Protein AF-W2T9Z4-F1 (afdb_monomer_lite)

pLDDT: mean 75.4, std 26.19, range [29.3, 98.38]

Organism: Necator americanus (NCBI:txid51031)

Sequence (136 aa):
MLPRTPDLIFVNLTTIEDQPYCLELTHKGWRITSLRLDCMVGDFTRLELFTKYYDSLFSLMDTISPGYRVRFGEKLALKLKMLEAGDDSGIAPCGSYASLSRGSSSRSRSDSFNSENSLPDMTPTSTPATKNLLCH

Secondary structure (DSSP, 8-state):
----BTTBEEEEEE-TT--EEEEEEETTEEEEEESSTT-----GGGHHHHH-EESSHHHHHHHH-HHHHHHHHHHHHHHHHHHHTT-------TT-----------------------------------------

Structure (mmCIF, N/CA/C/O backbone):
data_AF-W2T9Z4-F1
#
_entry.id   AF-W2T9Z4-F1
#
loop_
_atom_site.group_PDB
_atom_site.id
_atom_site.type_symbol
_atom_site.label_atom_id
_atom_site.label_alt_id
_atom_site.label_comp_id
_atom_site.label_asym_id
_atom_site.label_entity_id
_atom_site.label_seq_id
_atom_site.pdbx_PDB_ins_code
_atom_site.Cartn_x
_atom_site.Cartn_y
_atom_site.Cartn_z
_atom_site.occupancy
_atom_site.B_iso_or_equiv
_atom_site.auth_seq_id
_atom_site.auth_comp_id
_atom_site.auth_asym_id
_atom_site.auth_atom_id
_atom_site.pdbx_PDB_model_num
ATOM 1 N N . MET A 1 1 ? 17.500 2.382 -12.666 1.00 80.69 1 MET A N 1
ATOM 2 C CA . MET A 1 1 ? 16.162 2.930 -12.978 1.00 80.69 1 MET A CA 1
ATOM 3 C C . MET A 1 1 ? 15.171 1.787 -12.988 1.00 80.69 1 MET A C 1
ATOM 5 O O . MET A 1 1 ? 15.525 0.729 -13.495 1.00 80.69 1 MET A O 1
ATOM 9 N N . LEU A 1 2 ? 13.984 1.980 -12.408 1.00 88.94 2 LEU A N 1
ATOM 10 C CA . LEU A 1 2 ? 12.933 0.963 -12.443 1.00 88.94 2 LEU A CA 1
ATOM 11 C C . LEU A 1 2 ? 12.313 0.886 -13.852 1.00 88.94 2 LEU A C 1
ATOM 13 O O . LEU A 1 2 ? 12.155 1.936 -14.487 1.00 88.94 2 LEU A O 1
ATOM 17 N N . PRO A 1 3 ? 11.989 -0.319 -14.357 1.00 89.50 3 PRO A N 1
ATOM 18 C CA . PRO A 1 3 ? 11.345 -0.484 -15.657 1.00 89.50 3 PRO A CA 1
ATOM 19 C C . PRO A 1 3 ? 10.033 0.300 -15.759 1.00 89.50 3 PRO A C 1
ATOM 21 O O . PRO A 1 3 ? 9.282 0.399 -14.791 1.00 89.50 3 PRO A O 1
ATOM 24 N N . ARG A 1 4 ? 9.744 0.833 -16.950 1.00 88.06 4 ARG A N 1
ATOM 25 C CA . ARG A 1 4 ? 8.473 1.498 -17.262 1.00 88.06 4 ARG A CA 1
ATOM 26 C C . ARG A 1 4 ? 7.807 0.776 -18.419 1.00 88.06 4 ARG A C 1
ATOM 28 O O . ARG A 1 4 ? 8.231 0.916 -19.562 1.00 88.06 4 ARG A O 1
ATOM 35 N N . THR A 1 5 ? 6.775 0.010 -18.107 1.00 93.12 5 THR A N 1
ATOM 36 C CA . THR A 1 5 ? 5.948 -0.694 -19.089 1.00 93.12 5 THR A CA 1
ATOM 37 C C . THR A 1 5 ? 4.480 -0.439 -18.759 1.00 93.12 5 THR A C 1
ATOM 39 O O . THR A 1 5 ? 4.169 -0.229 -17.588 1.00 93.12 5 THR A O 1
ATOM 42 N N . PRO A 1 6 ? 3.563 -0.465 -19.740 1.00 93.38 6 PRO A N 1
ATOM 43 C CA . PRO A 1 6 ? 2.144 -0.194 -19.488 1.00 93.38 6 PRO A CA 1
ATOM 44 C C . PRO A 1 6 ? 1.509 -1.163 -18.476 1.00 93.38 6 PRO A C 1
ATOM 46 O O . PRO A 1 6 ? 0.590 -0.780 -17.762 1.00 93.38 6 PRO A O 1
ATOM 49 N N . ASP A 1 7 ? 2.041 -2.383 -18.368 1.00 95.19 7 ASP A N 1
ATOM 50 C CA . ASP A 1 7 ? 1.516 -3.450 -17.506 1.00 95.19 7 ASP A CA 1
ATOM 51 C C . ASP A 1 7 ? 2.170 -3.538 -16.114 1.00 95.19 7 ASP A C 1
ATOM 53 O O . ASP A 1 7 ? 1.880 -4.466 -15.355 1.00 95.19 7 ASP A O 1
ATOM 57 N N . LEU A 1 8 ? 3.090 -2.622 -15.785 1.00 95.56 8 LEU A N 1
ATOM 58 C CA . LEU A 1 8 ? 3.861 -2.652 -14.539 1.00 95.56 8 LEU A CA 1
ATOM 59 C C . LEU A 1 8 ? 4.022 -1.243 -13.980 1.00 95.56 8 LEU A C 1
ATOM 61 O O . LEU A 1 8 ? 4.665 -0.383 -14.584 1.00 95.56 8 LEU A O 1
ATOM 65 N N . ILE A 1 9 ? 3.482 -1.034 -12.785 1.00 95.81 9 ILE A N 1
ATOM 66 C CA . ILE A 1 9 ? 3.605 0.225 -12.053 1.00 95.81 9 ILE A CA 1
ATOM 67 C C . ILE A 1 9 ? 4.399 -0.037 -10.783 1.00 95.81 9 ILE A C 1
ATOM 69 O O . ILE A 1 9 ? 4.095 -0.978 -10.055 1.00 95.81 9 ILE A O 1
ATOM 73 N N . PHE A 1 10 ? 5.373 0.825 -10.497 1.00 96.75 10 PHE A N 1
ATOM 74 C CA . PHE A 1 10 ? 6.054 0.841 -9.209 1.00 96.75 10 PHE A CA 1
ATOM 75 C C . PHE A 1 10 ? 5.497 1.949 -8.322 1.00 96.75 10 PHE A C 1
ATOM 77 O O . PHE A 1 10 ? 5.321 3.083 -8.771 1.00 96.75 10 PHE A O 1
ATOM 84 N N . VAL A 1 11 ? 5.235 1.616 -7.061 1.00 96.75 11 VAL A N 1
ATOM 85 C CA . VAL A 1 11 ? 4.710 2.540 -6.055 1.00 96.75 11 VAL A CA 1
ATOM 86 C C . VAL A 1 11 ? 5.619 2.506 -4.838 1.00 96.75 11 VAL A C 1
ATOM 88 O O . VAL A 1 11 ? 5.861 1.450 -4.258 1.00 96.75 11 VAL A O 1
ATOM 91 N N . ASN A 1 12 ? 6.098 3.677 -4.434 1.00 97.50 12 ASN A N 1
ATOM 92 C CA . ASN A 1 12 ? 6.780 3.842 -3.161 1.00 97.50 12 ASN A CA 1
ATOM 93 C C . ASN A 1 12 ? 5.748 4.058 -2.061 1.00 97.50 12 ASN A C 1
ATOM 95 O O . ASN A 1 12 ? 4.852 4.894 -2.190 1.00 97.50 12 ASN A O 1
ATOM 99 N N . LEU A 1 13 ? 5.896 3.307 -0.980 1.00 96.88 13 LEU A N 1
ATOM 100 C CA . LEU A 1 13 ? 5.033 3.373 0.183 1.00 96.88 13 LEU A CA 1
ATOM 101 C C . LEU A 1 13 ? 5.903 3.420 1.432 1.00 96.88 13 LEU A C 1
ATOM 103 O O . LEU A 1 13 ? 6.784 2.586 1.606 1.00 96.88 13 LEU A O 1
ATOM 107 N N . THR A 1 14 ? 5.616 4.361 2.321 1.00 97.94 14 THR A N 1
ATOM 108 C CA . THR A 1 14 ? 6.155 4.362 3.682 1.00 97.94 14 THR A CA 1
ATOM 109 C C . THR A 1 14 ? 4.987 4.146 4.624 1.00 97.94 14 THR A C 1
ATOM 111 O O . THR A 1 14 ? 3.978 4.851 4.530 1.00 97.94 14 THR A O 1
ATOM 114 N N . THR A 1 15 ? 5.075 3.127 5.474 1.00 97.94 15 THR A N 1
ATOM 115 C CA . THR A 1 15 ? 4.004 2.837 6.429 1.00 97.94 15 THR A CA 1
ATOM 116 C C . THR A 1 15 ? 4.003 3.851 7.570 1.00 97.94 15 THR A C 1
ATOM 118 O O . THR A 1 15 ? 4.913 4.669 7.694 1.00 97.94 15 THR A O 1
ATOM 121 N N . ILE A 1 16 ? 2.980 3.810 8.428 1.00 96.62 16 ILE A N 1
ATOM 122 C CA . ILE A 1 16 ? 2.912 4.723 9.579 1.00 96.62 16 ILE A CA 1
ATOM 123 C C . ILE A 1 16 ? 3.956 4.405 10.659 1.00 96.62 16 ILE A C 1
ATOM 125 O O . ILE A 1 16 ? 4.146 5.191 11.578 1.00 96.62 16 ILE A O 1
ATOM 129 N N . GLU A 1 17 ? 4.601 3.245 10.557 1.00 97.62 17 GLU A N 1
ATOM 130 C CA . GLU A 1 17 ? 5.745 2.819 11.363 1.00 97.62 17 GLU A CA 1
ATOM 131 C C . GLU A 1 17 ? 7.091 3.233 10.737 1.00 97.62 17 GLU A C 1
ATOM 133 O O . GLU A 1 17 ? 8.125 2.676 11.093 1.00 97.62 17 GLU A O 1
ATOM 138 N N . ASP A 1 18 ? 7.074 4.157 9.770 1.00 97.75 18 ASP A N 1
ATOM 139 C CA . ASP A 1 18 ? 8.240 4.656 9.030 1.00 97.75 18 ASP A CA 1
ATOM 140 C C . ASP A 1 18 ? 9.012 3.580 8.247 1.00 97.75 18 ASP A C 1
ATOM 142 O O . ASP A 1 18 ? 10.174 3.768 7.879 1.00 97.75 18 ASP A O 1
ATOM 146 N N . GLN A 1 19 ? 8.370 2.452 7.931 1.00 97.00 19 GLN A N 1
ATOM 147 C CA . GLN A 1 19 ? 9.000 1.391 7.155 1.00 97.00 19 GLN A CA 1
ATOM 148 C C . GLN A 1 19 ? 8.820 1.649 5.648 1.00 97.00 19 GLN A C 1
ATOM 150 O O . GLN A 1 19 ? 7.682 1.672 5.164 1.00 97.00 19 GLN A O 1
ATOM 155 N N . PRO A 1 20 ? 9.914 1.826 4.878 1.00 97.44 20 PRO A N 1
ATOM 156 C CA . PRO A 1 20 ? 9.836 1.996 3.433 1.00 97.44 20 PRO A CA 1
ATOM 157 C C . PRO A 1 20 ? 9.623 0.668 2.705 1.00 97.44 20 PRO A C 1
ATOM 159 O O . PRO A 1 20 ? 10.227 -0.357 3.032 1.00 97.44 20 PRO A O 1
ATOM 162 N N . TYR A 1 21 ? 8.830 0.739 1.644 1.00 97.19 21 TYR A N 1
ATOM 163 C CA . TYR A 1 21 ? 8.572 -0.327 0.694 1.00 97.19 21 TYR A CA 1
ATOM 164 C C . TYR A 1 21 ? 8.548 0.234 -0.726 1.00 97.19 21 TYR A C 1
ATOM 166 O O . TYR A 1 21 ? 8.008 1.311 -0.985 1.00 97.19 21 TYR A O 1
ATOM 174 N N . CYS A 1 22 ? 9.085 -0.539 -1.661 1.00 97.44 22 CYS A N 1
ATOM 175 C CA . CYS A 1 22 ? 8.747 -0.404 -3.068 1.00 97.44 22 CYS A CA 1
ATOM 176 C C . CYS A 1 22 ? 7.824 -1.564 -3.433 1.00 97.44 22 CYS A C 1
ATOM 178 O O . CYS A 1 22 ? 8.084 -2.720 -3.076 1.00 97.44 22 CYS A O 1
ATOM 180 N N . LEU A 1 23 ? 6.716 -1.233 -4.080 1.00 97.62 23 LEU A N 1
ATOM 181 C CA . LEU A 1 23 ? 5.682 -2.162 -4.499 1.00 97.62 23 LEU A CA 1
ATOM 182 C C . LEU A 1 23 ? 5.624 -2.189 -6.019 1.00 97.62 23 LEU A C 1
ATOM 184 O O . LEU A 1 23 ? 5.852 -1.168 -6.665 1.00 97.62 23 LEU A O 1
ATOM 188 N N . GLU A 1 24 ? 5.233 -3.327 -6.574 1.00 97.00 24 GLU A N 1
ATOM 189 C CA . GLU A 1 24 ? 4.771 -3.416 -7.951 1.00 97.00 24 GLU A CA 1
ATOM 190 C C . GLU A 1 24 ? 3.278 -3.732 -8.002 1.00 97.00 24 GLU A C 1
ATOM 192 O O . GLU A 1 24 ? 2.758 -4.500 -7.187 1.00 97.00 24 GLU A O 1
ATOM 197 N N . LEU A 1 25 ? 2.610 -3.159 -8.997 1.00 97.50 25 LEU A N 1
ATOM 198 C CA . LEU A 1 25 ? 1.283 -3.552 -9.441 1.00 97.50 25 LEU A CA 1
ATOM 199 C C . LEU A 1 25 ? 1.391 -4.104 -10.862 1.00 97.50 25 LEU A C 1
ATOM 201 O O . LEU A 1 25 ? 1.918 -3.440 -11.755 1.00 97.50 25 LEU A O 1
ATOM 205 N N . THR A 1 26 ? 0.869 -5.313 -11.047 1.00 96.81 26 THR A N 1
ATOM 206 C CA . THR A 1 26 ? 0.776 -6.007 -12.339 1.00 96.81 26 THR A CA 1
ATOM 207 C C . THR A 1 26 ? -0.602 -6.647 -12.493 1.00 96.81 26 THR A C 1
ATOM 209 O O . THR A 1 26 ? -1.406 -6.637 -11.562 1.00 96.81 26 THR A O 1
ATOM 212 N N . HIS A 1 27 ? -0.840 -7.322 -13.621 1.00 96.56 27 HIS A N 1
ATOM 213 C CA . HIS A 1 27 ? -2.007 -8.196 -13.817 1.00 96.56 27 HIS A CA 1
ATOM 214 C C . HIS A 1 27 ? -2.140 -9.318 -12.771 1.00 96.56 27 HIS A C 1
ATOM 216 O O . HIS A 1 27 ? -3.230 -9.847 -12.589 1.00 96.56 27 HIS A O 1
ATOM 222 N N . LYS A 1 28 ? -1.058 -9.684 -12.065 1.00 97.25 28 LYS A N 1
ATOM 223 C CA . LYS A 1 28 ? -1.095 -10.668 -10.965 1.00 97.25 28 LYS A CA 1
ATOM 224 C C . LYS A 1 28 ? -1.536 -10.069 -9.624 1.00 97.25 28 LYS A C 1
ATOM 226 O O . LYS A 1 28 ? -1.706 -10.817 -8.669 1.00 97.25 28 LYS A O 1
ATOM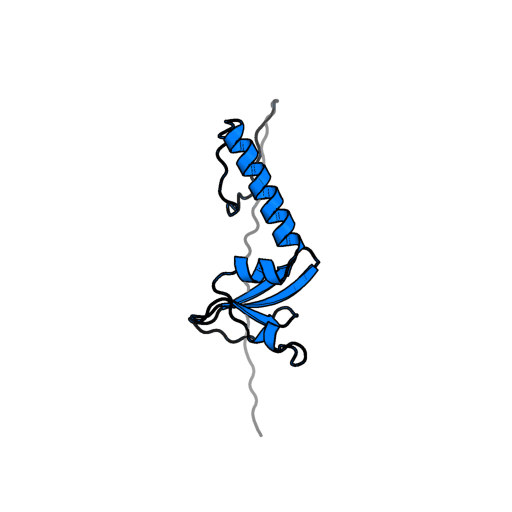 231 N N . GLY A 1 29 ? -1.662 -8.745 -9.533 1.00 98.06 29 GLY A N 1
ATOM 232 C CA . GLY A 1 29 ? -1.950 -8.017 -8.299 1.00 98.06 29 GLY A CA 1
ATOM 233 C C . GLY A 1 29 ? -0.747 -7.241 -7.761 1.00 98.06 29 GLY A C 1
ATOM 234 O O . GLY A 1 29 ? 0.160 -6.859 -8.509 1.00 98.06 29 GLY A O 1
ATOM 235 N N . TRP A 1 30 ? -0.763 -7.004 -6.450 1.00 98.31 30 TRP A N 1
ATOM 236 C CA . TRP A 1 30 ? 0.216 -6.208 -5.709 1.00 98.31 30 TRP A CA 1
ATOM 237 C C . TRP A 1 30 ? 1.308 -7.082 -5.105 1.00 98.31 30 TRP A C 1
ATOM 239 O O . TRP A 1 30 ? 1.006 -8.098 -4.486 1.00 98.31 30 TRP A O 1
ATOM 249 N N . ARG A 1 31 ? 2.572 -6.674 -5.206 1.00 97.69 31 ARG A N 1
ATOM 250 C CA . ARG A 1 31 ? 3.699 -7.392 -4.590 1.00 97.69 31 ARG A CA 1
ATOM 251 C C . ARG A 1 31 ? 4.714 -6.417 -4.018 1.00 97.69 31 ARG A C 1
ATOM 253 O O . ARG A 1 31 ? 4.930 -5.342 -4.566 1.00 97.69 31 ARG A O 1
ATOM 260 N N . ILE A 1 32 ? 5.380 -6.816 -2.941 1.00 97.69 32 ILE A N 1
ATOM 261 C CA . ILE A 1 32 ? 6.533 -6.091 -2.403 1.00 97.69 32 ILE A CA 1
ATOM 262 C C . ILE A 1 32 ? 7.756 -6.446 -3.246 1.00 97.69 32 ILE A C 1
ATOM 264 O O . ILE A 1 32 ? 8.079 -7.620 -3.422 1.00 97.69 32 ILE A O 1
ATOM 268 N N . THR A 1 33 ? 8.456 -5.443 -3.763 1.00 96.12 33 THR A N 1
ATOM 269 C CA . THR A 1 33 ? 9.681 -5.641 -4.547 1.00 96.12 33 THR A CA 1
ATOM 270 C C . THR A 1 33 ? 10.932 -5.378 -3.732 1.00 96.12 33 THR A C 1
ATOM 272 O O . THR A 1 33 ? 11.955 -6.008 -3.976 1.00 96.12 33 THR A O 1
ATOM 275 N N . SER A 1 34 ? 10.871 -4.471 -2.756 1.00 96.06 34 SER A N 1
ATOM 276 C CA . SER A 1 34 ? 11.998 -4.171 -1.875 1.00 96.06 34 SER A CA 1
ATOM 277 C C . SER A 1 34 ? 11.545 -3.505 -0.577 1.00 96.06 34 SER A C 1
ATOM 279 O O . SER A 1 34 ? 10.482 -2.891 -0.520 1.00 96.06 34 SER A O 1
ATOM 281 N N . LEU A 1 35 ? 12.397 -3.577 0.449 1.00 95.44 35 LEU A N 1
ATOM 282 C CA . LEU A 1 35 ? 12.278 -2.813 1.704 1.00 95.44 35 LEU A CA 1
ATOM 283 C C . LEU A 1 35 ? 12.970 -1.442 1.609 1.00 95.44 35 LEU A C 1
ATOM 285 O O . LEU A 1 35 ? 13.378 -0.858 2.608 1.00 95.44 35 LEU A O 1
ATOM 289 N N . ARG A 1 36 ? 13.195 -0.962 0.386 1.00 95.25 36 ARG A N 1
ATOM 290 C CA . ARG A 1 36 ? 13.813 0.323 0.069 1.00 95.25 36 ARG A CA 1
ATOM 291 C C . ARG A 1 36 ? 12.990 0.994 -1.016 1.00 95.25 36 ARG A C 1
ATOM 293 O O . ARG A 1 36 ? 12.466 0.309 -1.891 1.00 95.25 36 ARG A O 1
ATOM 300 N N . LEU A 1 37 ? 12.919 2.318 -0.971 1.00 95.69 37 LEU A N 1
ATOM 301 C CA . LEU A 1 37 ? 12.265 3.110 -2.011 1.00 95.69 37 LEU A CA 1
ATOM 302 C C . LEU A 1 37 ? 13.034 2.995 -3.335 1.00 95.69 37 LEU A C 1
ATOM 304 O O . LEU A 1 37 ? 14.252 2.801 -3.331 1.00 95.69 37 LEU A O 1
ATOM 308 N N . ASP A 1 38 ? 12.314 3.095 -4.454 1.00 95.06 38 ASP A N 1
ATOM 309 C CA . ASP A 1 38 ? 12.867 3.082 -5.818 1.00 95.06 38 ASP A CA 1
ATOM 310 C C . ASP A 1 38 ? 13.741 1.856 -6.150 1.00 95.06 38 ASP A C 1
ATOM 312 O O . ASP A 1 38 ? 14.640 1.909 -6.994 1.00 95.06 38 ASP A O 1
ATOM 316 N N . CYS A 1 39 ? 13.477 0.728 -5.488 1.00 92.69 39 CYS A N 1
ATOM 317 C CA . CYS A 1 39 ? 14.282 -0.482 -5.570 1.00 92.69 39 CYS A CA 1
ATOM 318 C C . CYS A 1 39 ? 13.413 -1.708 -5.869 1.00 92.69 39 CYS A C 1
ATOM 320 O O . CYS A 1 39 ? 12.348 -1.898 -5.290 1.00 92.69 39 CYS A O 1
ATOM 322 N N . MET A 1 40 ? 13.899 -2.597 -6.734 1.00 90.44 40 MET A N 1
ATOM 323 C CA . MET A 1 40 ? 13.242 -3.881 -7.018 1.00 90.44 40 MET A CA 1
ATOM 324 C C . MET A 1 40 ? 14.012 -5.095 -6.488 1.00 90.44 40 MET A C 1
ATOM 326 O O . MET A 1 40 ? 13.691 -6.231 -6.823 1.00 90.44 40 MET A O 1
ATOM 330 N N . VAL A 1 41 ? 15.057 -4.854 -5.694 1.00 88.06 41 VAL A N 1
ATOM 331 C CA . VAL A 1 41 ? 15.881 -5.913 -5.115 1.00 88.06 41 VAL A CA 1
ATOM 332 C C . VAL A 1 41 ? 15.255 -6.339 -3.792 1.00 88.06 41 VAL A C 1
ATOM 334 O O . VAL A 1 41 ? 15.314 -5.600 -2.802 1.00 88.06 41 VAL A O 1
ATOM 337 N N . GLY A 1 42 ? 14.630 -7.514 -3.806 1.00 83.81 42 GLY A N 1
ATOM 338 C CA . GLY A 1 42 ? 14.144 -8.187 -2.608 1.00 83.81 42 GLY A CA 1
ATOM 339 C C . GLY A 1 42 ? 15.286 -8.807 -1.803 1.00 83.81 42 GLY A C 1
ATOM 340 O O . GLY A 1 42 ? 16.410 -8.946 -2.284 1.00 83.81 42 GLY A O 1
ATOM 341 N N . ASP A 1 43 ? 14.983 -9.193 -0.570 1.00 86.75 43 ASP A N 1
ATOM 342 C CA . ASP A 1 43 ? 15.892 -9.933 0.302 1.00 86.75 43 ASP A CA 1
ATOM 343 C C . ASP A 1 43 ? 15.574 -11.436 0.229 1.00 86.75 43 ASP A C 1
ATOM 345 O O . ASP A 1 43 ? 14.482 -11.885 0.587 1.00 86.75 43 ASP A O 1
ATOM 349 N N . PHE A 1 44 ? 16.543 -12.223 -0.243 1.00 85.44 44 PHE A N 1
ATOM 350 C CA . PHE A 1 44 ? 16.404 -13.669 -0.429 1.00 85.44 44 PHE A CA 1
ATOM 351 C C . PHE A 1 44 ? 16.185 -14.433 0.884 1.00 85.44 44 PHE A C 1
ATOM 353 O O . PHE A 1 44 ? 15.649 -15.538 0.850 1.00 85.44 44 PHE A O 1
ATOM 360 N N . THR A 1 45 ? 16.533 -13.852 2.038 1.00 89.88 45 THR A N 1
ATOM 361 C CA . THR A 1 45 ? 16.267 -14.465 3.351 1.00 89.88 45 THR A CA 1
ATOM 362 C C . THR A 1 45 ? 14.776 -14.500 3.692 1.00 89.88 45 THR A C 1
ATOM 364 O O . THR A 1 45 ? 14.341 -15.319 4.498 1.00 89.88 45 THR A O 1
ATOM 367 N N . ARG A 1 46 ? 13.970 -13.641 3.051 1.00 89.62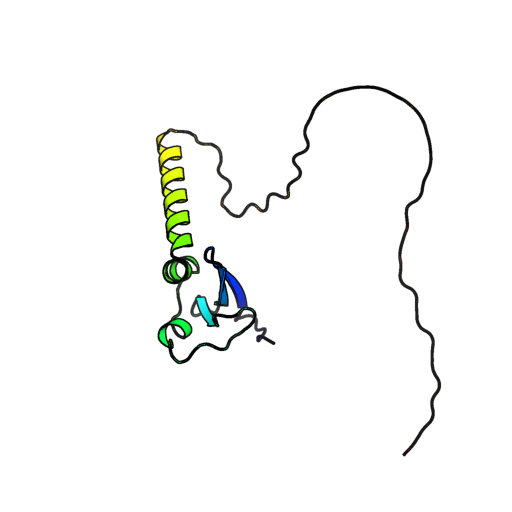 46 ARG A N 1
ATOM 368 C CA . ARG A 1 46 ? 12.519 -13.523 3.255 1.00 89.62 46 ARG A CA 1
ATOM 369 C C . ARG A 1 46 ? 11.769 -13.704 1.938 1.00 89.62 46 ARG A C 1
ATOM 371 O O . ARG A 1 46 ? 10.891 -12.911 1.602 1.00 89.62 46 ARG A O 1
ATOM 378 N N . LEU A 1 47 ? 12.115 -14.753 1.191 1.00 90.56 47 LEU A N 1
ATOM 379 C CA . LEU A 1 47 ? 11.609 -15.006 -0.162 1.00 90.56 47 LEU A CA 1
ATOM 380 C C . LEU A 1 47 ? 10.075 -14.949 -0.269 1.00 90.56 47 LEU A C 1
ATOM 382 O O . LEU A 1 47 ? 9.550 -14.358 -1.211 1.00 90.56 47 LEU A O 1
ATOM 386 N N . GLU A 1 48 ? 9.353 -15.510 0.703 1.00 91.12 48 GLU A N 1
ATOM 387 C CA . GLU A 1 48 ? 7.883 -15.506 0.717 1.00 91.12 48 GLU A CA 1
ATOM 388 C C . GLU A 1 48 ? 7.295 -14.088 0.687 1.00 91.12 48 GLU A C 1
ATOM 390 O O . GLU A 1 48 ? 6.286 -13.848 0.028 1.00 91.12 48 GLU A O 1
ATOM 395 N N . LEU A 1 49 ? 7.953 -13.116 1.331 1.00 92.88 49 LEU A N 1
ATOM 396 C CA . LEU A 1 49 ? 7.497 -11.726 1.348 1.00 92.88 49 LEU A CA 1
ATOM 397 C C . LEU A 1 49 ? 7.557 -11.086 -0.045 1.00 92.88 49 LEU A C 1
ATOM 399 O O . LEU A 1 49 ? 6.646 -10.353 -0.424 1.00 92.88 49 LEU A O 1
ATOM 403 N N . PHE A 1 50 ? 8.629 -11.355 -0.795 1.00 94.88 50 PHE A N 1
ATOM 404 C CA . PHE A 1 50 ? 8.898 -10.712 -2.087 1.00 94.88 50 PHE A CA 1
ATOM 405 C C . PHE A 1 50 ? 8.329 -11.471 -3.285 1.00 94.88 50 PHE A C 1
ATOM 407 O O . PHE A 1 50 ? 8.384 -10.970 -4.403 1.00 94.88 50 PHE A O 1
ATOM 414 N N . THR A 1 51 ? 7.799 -12.677 -3.078 1.00 94.50 51 THR A N 1
ATOM 415 C CA . THR A 1 51 ? 7.204 -13.507 -4.141 1.00 94.50 51 THR A CA 1
ATOM 416 C C . THR A 1 51 ? 5.682 -13.587 -4.054 1.00 94.50 51 THR A C 1
ATOM 418 O O . THR A 1 51 ? 5.032 -13.938 -5.040 1.00 94.50 51 THR A O 1
ATOM 421 N N . LYS A 1 52 ? 5.097 -13.213 -2.911 1.00 96.81 52 LYS A N 1
ATOM 422 C CA . LYS A 1 52 ? 3.652 -13.235 -2.689 1.00 96.81 52 LYS A CA 1
ATOM 423 C C . LYS A 1 52 ? 2.944 -12.057 -3.354 1.00 96.81 52 LYS A C 1
ATOM 425 O O . LYS A 1 52 ? 3.193 -10.900 -3.017 1.00 96.81 52 LYS A O 1
ATOM 430 N N . TYR A 1 53 ? 2.001 -12.379 -4.234 1.00 98.25 53 TYR A N 1
ATOM 431 C CA . TYR A 1 53 ? 1.041 -11.423 -4.772 1.00 98.25 53 TYR A CA 1
ATOM 432 C C . TYR A 1 53 ? -0.204 -11.341 -3.884 1.00 98.25 53 TYR A C 1
ATOM 434 O O . TYR A 1 53 ? -0.643 -12.336 -3.307 1.00 98.25 53 TYR A O 1
ATOM 442 N N . TYR A 1 54 ? -0.750 -10.137 -3.783 1.00 98.38 54 TYR A N 1
ATOM 443 C CA . TYR A 1 54 ? -1.959 -9.798 -3.049 1.00 98.38 54 TYR A CA 1
ATOM 444 C C . TYR A 1 54 ? -2.994 -9.236 -4.022 1.00 98.38 54 TYR A C 1
ATOM 446 O O . TYR A 1 54 ? -2.665 -8.397 -4.864 1.00 98.38 54 TYR A O 1
ATOM 454 N N . ASP A 1 55 ? -4.255 -9.631 -3.865 1.00 97.75 55 ASP A N 1
ATOM 455 C CA . ASP A 1 55 ? -5.335 -9.195 -4.761 1.00 97.75 55 ASP A CA 1
ATOM 456 C C . ASP A 1 55 ? -5.631 -7.695 -4.633 1.00 97.75 55 ASP A C 1
ATOM 458 O O . ASP A 1 55 ? -6.040 -7.035 -5.586 1.00 97.75 55 ASP A O 1
ATOM 462 N N . SER A 1 56 ? -5.400 -7.126 -3.446 1.00 97.44 56 SER A N 1
ATOM 463 C CA . SER A 1 56 ? -5.623 -5.706 -3.177 1.00 97.44 56 SER A CA 1
ATOM 464 C C . SER A 1 56 ? -4.514 -5.094 -2.331 1.00 97.44 56 SER A C 1
ATOM 466 O O . SER A 1 56 ? -3.931 -5.754 -1.462 1.00 97.44 56 SER A O 1
ATOM 468 N N . LEU A 1 57 ? -4.300 -3.786 -2.507 1.00 97.00 57 LEU A N 1
ATOM 469 C CA . LEU A 1 57 ? -3.416 -3.006 -1.642 1.00 97.00 57 LEU A CA 1
ATOM 470 C C . LEU A 1 57 ? -3.827 -3.126 -0.167 1.00 97.00 57 LEU A C 1
ATOM 472 O O . LEU A 1 57 ? -2.966 -3.176 0.700 1.00 97.00 57 LEU A O 1
ATOM 476 N N . PHE A 1 58 ? -5.126 -3.240 0.125 1.00 96.81 58 PHE A N 1
ATOM 477 C CA . PHE A 1 58 ? -5.634 -3.389 1.490 1.00 96.81 58 PHE A CA 1
ATOM 478 C C . PHE A 1 58 ? -5.160 -4.686 2.150 1.00 96.81 58 PHE A C 1
ATOM 480 O O . PHE A 1 58 ? -4.662 -4.647 3.270 1.00 96.81 58 PHE A O 1
ATOM 487 N N . SER A 1 59 ? -5.237 -5.818 1.443 1.00 97.31 59 SER A N 1
ATOM 488 C CA . SER A 1 59 ? -4.732 -7.103 1.954 1.00 97.31 59 SER A CA 1
ATOM 489 C C . SER A 1 59 ? -3.210 -7.116 2.149 1.00 97.31 59 SER A C 1
ATOM 491 O O . SER A 1 59 ? -2.706 -7.714 3.101 1.00 97.31 59 SER A O 1
ATOM 493 N N . LEU A 1 60 ? -2.475 -6.407 1.286 1.00 97.81 60 LEU A N 1
ATOM 494 C CA . LEU A 1 60 ? -1.036 -6.207 1.440 1.00 97.81 60 LEU A CA 1
ATOM 495 C C . LEU A 1 60 ? -0.742 -5.362 2.686 1.00 97.81 60 LEU A C 1
ATOM 497 O O . LEU A 1 60 ? 0.071 -5.761 3.518 1.00 97.81 60 LEU A O 1
ATOM 501 N N . MET A 1 61 ? -1.441 -4.235 2.850 1.00 97.81 61 MET A N 1
ATOM 502 C CA . MET A 1 61 ? -1.293 -3.326 3.990 1.00 97.81 61 MET A CA 1
ATOM 503 C C . MET A 1 61 ? -1.666 -3.975 5.324 1.00 97.81 61 MET A C 1
ATOM 505 O O . MET A 1 61 ? -1.005 -3.704 6.325 1.00 97.81 61 MET A O 1
ATOM 509 N N . ASP A 1 62 ? -2.653 -4.875 5.338 1.00 96.38 62 ASP A N 1
ATOM 510 C CA . ASP A 1 62 ? -2.980 -5.694 6.510 1.00 96.38 62 ASP A CA 1
ATOM 511 C C . ASP A 1 62 ? -1.776 -6.573 6.923 1.00 96.38 62 ASP A C 1
ATOM 513 O O . ASP A 1 62 ? -1.464 -6.744 8.099 1.00 96.38 62 ASP A O 1
ATOM 517 N N . THR A 1 63 ? -0.983 -7.047 5.965 1.00 95.75 63 THR A N 1
ATOM 518 C CA . THR A 1 63 ? 0.201 -7.851 6.295 1.00 95.75 63 THR A CA 1
ATOM 519 C C . THR A 1 63 ? 1.396 -7.002 6.746 1.00 95.75 63 THR A C 1
ATOM 521 O O . THR A 1 63 ? 2.119 -7.409 7.655 1.00 95.75 63 THR A O 1
ATOM 524 N N . ILE A 1 64 ? 1.639 -5.842 6.122 1.00 96.00 64 ILE A N 1
ATOM 525 C CA . ILE A 1 64 ? 2.896 -5.093 6.321 1.00 96.00 64 ILE A CA 1
ATOM 526 C C . ILE A 1 64 ? 2.828 -3.929 7.310 1.00 96.00 64 ILE A C 1
ATOM 528 O O . ILE A 1 64 ? 3.877 -3.471 7.750 1.00 96.00 64 ILE A O 1
ATOM 532 N N . SER A 1 65 ? 1.638 -3.435 7.660 1.00 97.81 65 SER A N 1
ATOM 533 C CA . SER A 1 65 ? 1.485 -2.287 8.560 1.00 97.81 65 SER A CA 1
ATOM 534 C C . SER A 1 65 ? 0.433 -2.582 9.634 1.00 97.81 65 SER A C 1
ATOM 536 O O . SER A 1 65 ? -0.766 -2.365 9.433 1.00 97.81 65 SER A O 1
ATOM 538 N N . PRO A 1 66 ? 0.853 -3.086 10.809 1.00 97.19 66 PRO A N 1
ATOM 539 C CA . PRO A 1 66 ? -0.045 -3.300 11.942 1.00 97.19 66 PRO A CA 1
ATOM 540 C C . PRO A 1 66 ? -0.800 -2.028 12.349 1.00 97.19 66 PRO A C 1
ATOM 542 O O . PRO A 1 66 ? -1.979 -2.072 12.690 1.00 97.19 66 PRO A O 1
ATOM 545 N N . GLY A 1 67 ? -0.140 -0.881 12.269 1.00 97.50 67 GLY A N 1
ATOM 546 C CA . GLY A 1 67 ? -0.691 0.426 12.555 1.00 97.50 67 GLY A CA 1
ATOM 547 C C . GLY A 1 67 ? -1.751 0.861 11.544 1.00 97.50 67 GLY A C 1
ATOM 548 O O . GLY A 1 67 ? -2.774 1.411 11.954 1.00 97.50 67 GLY A O 1
ATOM 549 N N . TYR A 1 68 ? -1.583 0.556 10.250 1.00 97.31 68 TYR A N 1
ATOM 550 C CA . TYR A 1 68 ? -2.658 0.731 9.267 1.00 97.31 68 TYR A CA 1
ATOM 551 C C . TYR A 1 68 ? -3.917 -0.034 9.687 1.00 97.31 68 TYR A C 1
ATOM 553 O O . TYR A 1 68 ? -5.005 0.541 9.679 1.00 97.31 68 TYR A O 1
ATOM 561 N N . ARG A 1 69 ? -3.775 -1.294 10.115 1.00 96.50 69 ARG A N 1
ATOM 562 C CA . ARG A 1 69 ? -4.911 -2.130 10.538 1.00 96.50 69 ARG A CA 1
ATOM 563 C C . ARG A 1 69 ? -5.658 -1.537 11.715 1.00 96.50 69 ARG A C 1
ATOM 565 O O . ARG A 1 69 ? -6.883 -1.444 11.684 1.00 96.50 69 ARG A O 1
ATOM 572 N N . VAL A 1 70 ? -4.914 -1.104 12.732 1.00 97.44 70 VAL A N 1
ATOM 573 C CA . VAL A 1 70 ? -5.485 -0.472 13.925 1.00 97.44 70 VAL A CA 1
ATOM 574 C C . VAL A 1 70 ? -6.231 0.803 13.537 1.00 97.44 70 VAL A C 1
ATOM 576 O O . VAL A 1 70 ? -7.419 0.924 13.826 1.00 97.44 70 VAL A O 1
ATOM 579 N N . ARG A 1 71 ? -5.590 1.716 12.795 1.00 96.69 71 ARG A N 1
ATOM 580 C CA . ARG A 1 71 ? -6.207 2.988 12.377 1.00 96.69 71 ARG A CA 1
ATOM 581 C C . ARG A 1 71 ? -7.411 2.789 11.462 1.00 96.69 71 ARG A C 1
ATOM 583 O O . ARG A 1 71 ? -8.386 3.536 11.555 1.00 96.69 71 ARG A O 1
ATOM 590 N N . PHE A 1 72 ? -7.354 1.804 10.569 1.00 96.38 72 PHE A N 1
ATOM 591 C CA . PHE A 1 72 ? -8.479 1.446 9.715 1.00 96.38 72 PHE A CA 1
ATOM 592 C C . PHE A 1 72 ? -9.659 0.951 10.556 1.00 96.38 72 PHE A C 1
ATOM 594 O O . PHE A 1 72 ? -10.772 1.449 10.387 1.00 96.38 72 PHE A O 1
ATOM 601 N N . GLY A 1 73 ? -9.408 0.042 11.502 1.00 96.50 73 GLY A N 1
ATOM 602 C CA . GLY A 1 73 ? -10.420 -0.479 12.420 1.00 96.50 73 GLY A CA 1
ATOM 603 C C . GLY A 1 73 ? -11.044 0.605 13.300 1.00 96.50 73 GLY A C 1
ATOM 604 O O . GLY A 1 73 ? -12.266 0.694 13.385 1.00 96.50 73 GLY A O 1
ATOM 605 N N . GLU A 1 74 ? -10.232 1.485 13.888 1.00 97.25 74 GLU A N 1
ATOM 606 C CA . GLU A 1 74 ? -10.703 2.628 14.684 1.00 97.25 74 GLU A CA 1
ATOM 607 C C . GLU A 1 74 ? -11.605 3.555 13.864 1.00 97.25 74 GLU A C 1
ATOM 609 O O . GLU A 1 74 ? -12.692 3.933 14.305 1.00 97.25 74 GLU A O 1
ATOM 614 N N . LYS A 1 75 ? -11.185 3.890 12.639 1.00 96.06 75 LYS A N 1
ATOM 615 C CA . LYS A 1 75 ? -11.960 4.749 11.739 1.00 96.06 75 LYS A CA 1
ATOM 616 C C . LYS A 1 75 ? -13.260 4.083 11.297 1.00 96.06 75 LYS A C 1
ATOM 618 O O . LYS A 1 75 ? -14.276 4.766 11.171 1.00 96.06 75 LYS A O 1
ATOM 623 N N . LEU A 1 76 ? -13.239 2.772 11.068 1.00 96.25 76 LEU A N 1
ATOM 624 C CA . LEU A 1 76 ? -14.429 1.997 10.739 1.00 96.25 76 LEU A CA 1
ATOM 625 C C . LEU A 1 76 ? -15.414 1.985 11.915 1.00 96.25 76 LEU A C 1
ATOM 627 O O . LEU A 1 76 ? -16.580 2.318 11.728 1.00 96.25 76 LEU A O 1
ATOM 631 N N . ALA A 1 77 ? -14.940 1.693 13.128 1.00 96.81 77 ALA A N 1
ATOM 632 C CA . ALA A 1 77 ? -15.758 1.696 14.338 1.00 96.81 77 ALA A CA 1
ATOM 633 C C . ALA A 1 77 ? -16.369 3.076 14.622 1.00 96.81 77 ALA A C 1
ATOM 635 O O . ALA A 1 77 ? -17.542 3.173 14.974 1.00 96.81 77 ALA A O 1
ATOM 636 N N . LEU A 1 78 ? -15.598 4.151 14.428 1.00 95.69 78 LEU A N 1
ATOM 637 C CA . LEU A 1 78 ? -16.092 5.518 14.575 1.00 95.69 78 LEU A CA 1
ATOM 638 C C . LEU A 1 78 ? -17.216 5.816 13.577 1.00 95.69 78 LEU A C 1
ATOM 640 O O . LEU A 1 78 ? -18.257 6.329 13.975 1.00 95.69 78 LEU A O 1
ATOM 644 N N . LYS A 1 79 ? -17.045 5.445 12.302 1.00 94.12 79 LYS A N 1
ATOM 645 C CA . LYS A 1 79 ? -18.095 5.624 11.290 1.00 94.12 79 LYS A CA 1
ATOM 646 C C . LYS A 1 79 ? -19.362 4.841 11.620 1.00 94.12 79 LYS A C 1
ATOM 648 O O . LYS A 1 79 ? -20.450 5.375 11.451 1.00 94.12 79 LYS A O 1
ATOM 653 N N . LEU A 1 80 ? -19.231 3.610 12.111 1.00 95.88 80 LEU A N 1
ATOM 654 C CA . LEU A 1 80 ? -20.383 2.802 12.514 1.00 95.88 80 LEU A CA 1
ATOM 655 C C . LEU A 1 80 ? -21.162 3.456 13.664 1.00 95.88 80 LEU A C 1
ATOM 657 O O . LEU A 1 80 ? -22.383 3.532 13.592 1.00 95.88 80 LEU A O 1
ATOM 661 N N . LYS A 1 81 ? -20.468 4.011 14.666 1.00 95.25 81 LYS A N 1
ATOM 662 C CA . LYS A 1 81 ? -21.107 4.755 15.767 1.00 95.25 81 LYS A CA 1
ATOM 663 C C . LYS A 1 81 ? -21.826 6.018 15.292 1.00 95.25 81 LYS A C 1
ATOM 665 O O . LYS A 1 81 ? -22.897 6.328 15.796 1.00 95.25 81 LYS A O 1
ATOM 670 N N . MET A 1 82 ? -21.252 6.746 14.332 1.00 92.69 82 MET A N 1
ATOM 671 C CA . MET A 1 82 ? -21.901 7.934 13.759 1.00 92.69 82 MET A CA 1
ATOM 672 C C . MET A 1 82 ? -23.187 7.575 13.010 1.00 92.69 82 MET A C 1
ATOM 674 O O . MET A 1 82 ? -24.187 8.274 13.143 1.00 92.69 82 MET A O 1
ATOM 678 N N . LEU A 1 83 ? -23.170 6.466 12.264 1.00 93.19 83 LEU A N 1
ATOM 679 C CA . LEU A 1 83 ? -24.354 5.962 11.566 1.00 93.19 83 LEU A CA 1
ATOM 680 C C . LEU A 1 83 ? -25.448 5.523 12.546 1.00 93.19 83 LEU A C 1
ATOM 682 O O . LEU A 1 83 ? -26.619 5.798 12.309 1.00 93.19 83 LEU A O 1
ATOM 686 N N . GLU A 1 84 ? -25.074 4.881 13.655 1.00 92.62 84 GLU A N 1
ATOM 687 C CA . GLU A 1 84 ? -26.010 4.506 14.721 1.00 92.62 84 GLU A CA 1
ATOM 688 C C . GLU A 1 84 ? -26.627 5.733 15.411 1.00 92.62 84 GLU A C 1
ATOM 690 O O . GLU A 1 84 ? -27.819 5.741 15.708 1.00 92.62 84 GLU A O 1
ATOM 695 N N . ALA A 1 85 ? -25.840 6.793 15.618 1.00 87.69 85 ALA A N 1
ATOM 696 C CA . ALA A 1 85 ? -26.296 8.038 16.234 1.00 87.69 85 ALA A CA 1
ATOM 697 C C . ALA A 1 85 ? -27.182 8.909 15.319 1.00 87.69 85 ALA A C 1
ATOM 699 O O . ALA A 1 85 ? -27.741 9.899 15.786 1.00 87.69 85 ALA A O 1
ATOM 700 N N . GLY A 1 86 ? -27.329 8.558 14.035 1.00 77.44 86 GLY A N 1
ATOM 701 C CA . GLY A 1 86 ? -28.132 9.317 13.070 1.00 77.44 86 GLY A CA 1
ATOM 702 C C . GLY A 1 86 ? -27.475 10.605 12.556 1.00 77.44 86 GLY A C 1
ATOM 703 O O . GLY A 1 86 ? -28.137 11.393 11.883 1.00 77.44 86 GLY A O 1
ATOM 704 N N . ASP A 1 87 ? -26.183 10.815 12.827 1.00 67.69 87 ASP A N 1
ATOM 705 C CA . ASP A 1 87 ? -25.428 11.973 12.340 1.00 67.69 87 ASP A CA 1
ATOM 706 C C . ASP A 1 87 ? -24.941 11.729 10.901 1.00 67.69 87 ASP A C 1
ATOM 708 O O . ASP A 1 87 ? -23.771 11.411 10.652 1.00 67.69 87 ASP A O 1
ATOM 712 N N . ASP A 1 88 ? -25.838 11.909 9.926 1.00 64.69 88 ASP A N 1
ATOM 713 C CA . ASP A 1 88 ? -25.500 11.970 8.495 1.00 64.69 88 ASP A CA 1
ATOM 714 C C . ASP A 1 88 ? -24.799 13.301 8.164 1.00 64.69 88 ASP A C 1
ATOM 716 O O . ASP A 1 88 ? -25.306 14.178 7.466 1.00 64.69 88 ASP A O 1
ATOM 720 N N . SER A 1 89 ? -23.604 13.501 8.717 1.00 61.22 89 SER A N 1
ATOM 721 C CA . SER A 1 89 ? -22.701 14.531 8.208 1.00 61.22 89 SER A CA 1
ATOM 722 C C . SER A 1 89 ? -21.984 13.945 6.997 1.00 61.22 89 SER A C 1
ATOM 724 O O . SER A 1 89 ? -21.126 13.080 7.141 1.00 61.22 89 SER A O 1
ATOM 726 N N . GLY A 1 90 ? -22.376 14.377 5.794 1.00 57.44 90 GLY A N 1
ATOM 727 C CA . GLY A 1 90 ? -21.868 13.887 4.509 1.00 57.44 90 GLY A CA 1
ATOM 728 C C . GLY A 1 90 ? -20.349 13.693 4.487 1.00 57.44 90 GLY A C 1
ATOM 729 O O . GLY A 1 90 ? -19.575 14.633 4.305 1.00 57.44 90 GLY A O 1
ATOM 730 N N . ILE A 1 91 ? -19.914 12.447 4.676 1.00 57.56 91 ILE A N 1
ATOM 731 C CA . ILE A 1 91 ? -18.501 12.081 4.684 1.00 57.56 91 ILE A CA 1
ATOM 732 C C . ILE A 1 91 ? -18.063 11.873 3.238 1.00 57.56 91 ILE A C 1
ATOM 734 O O . ILE A 1 91 ? -18.340 10.837 2.631 1.00 57.56 91 ILE A O 1
ATOM 738 N N . ALA A 1 92 ? -17.313 12.836 2.704 1.00 54.12 92 ALA A N 1
ATOM 739 C CA . ALA A 1 92 ? -16.528 12.608 1.500 1.00 54.12 92 ALA A CA 1
ATOM 740 C C . ALA A 1 92 ? -15.599 11.388 1.718 1.00 54.12 92 ALA A C 1
ATOM 742 O O . ALA A 1 92 ? -14.985 11.263 2.790 1.00 54.12 92 ALA A O 1
ATOM 743 N N . PRO A 1 93 ? -15.484 10.462 0.746 1.00 53.25 93 PRO A N 1
ATOM 744 C CA . PRO A 1 93 ? -14.568 9.332 0.837 1.00 53.25 93 PRO A CA 1
ATOM 745 C C . PRO A 1 93 ? -13.149 9.833 1.109 1.00 53.25 93 PRO A C 1
ATOM 747 O O . PRO A 1 93 ? -12.741 10.877 0.596 1.00 53.25 93 PRO A O 1
ATOM 750 N N . CYS A 1 94 ? -12.381 9.096 1.915 1.00 49.72 94 CYS A N 1
ATOM 751 C CA . CYS A 1 94 ? -10.963 9.392 2.087 1.00 49.72 94 CYS A CA 1
ATOM 752 C C . CYS A 1 94 ? -10.285 9.326 0.710 1.00 49.72 94 CYS A C 1
ATOM 754 O O . CYS A 1 94 ? -10.126 8.251 0.141 1.00 49.72 94 CYS A O 1
ATOM 756 N N . GLY A 1 95 ? -9.985 10.498 0.159 1.00 50.56 95 GLY A N 1
ATOM 757 C CA . GLY A 1 95 ? -9.628 10.669 -1.246 1.00 50.56 95 GLY A CA 1
ATOM 758 C C . GLY A 1 95 ? -9.936 12.064 -1.786 1.00 50.56 95 GLY A C 1
ATOM 759 O O . GLY A 1 95 ? -9.352 12.453 -2.790 1.00 50.56 95 GLY A O 1
ATOM 760 N N . SER A 1 96 ? -10.770 12.866 -1.115 1.00 42.16 96 SER A N 1
ATOM 761 C CA . SER A 1 96 ? -10.857 14.292 -1.434 1.00 42.16 96 SER A CA 1
ATOM 762 C C . SER A 1 96 ? -9.560 14.987 -1.014 1.00 42.16 96 SER A C 1
ATOM 764 O O . SER A 1 96 ? -9.392 15.377 0.143 1.00 42.16 96 SER A O 1
ATOM 766 N N . TYR A 1 97 ? -8.646 15.151 -1.968 1.00 50.22 97 TYR A N 1
ATOM 767 C CA . TYR A 1 97 ? -7.606 16.176 -1.967 1.00 50.22 97 TYR A CA 1
ATOM 768 C C . TYR A 1 97 ? -8.292 17.553 -1.984 1.00 50.22 97 TYR A C 1
ATOM 770 O O . TYR A 1 97 ? -8.252 18.293 -2.955 1.00 50.22 97 TYR A O 1
ATOM 778 N N . ALA A 1 98 ? -9.012 17.905 -0.921 1.00 43.56 98 ALA A N 1
ATOM 779 C CA . ALA A 1 98 ? -9.547 19.245 -0.782 1.00 43.56 98 ALA A CA 1
ATOM 780 C C . ALA A 1 98 ? -8.355 20.168 -0.525 1.00 43.56 98 ALA A C 1
ATOM 782 O O . ALA A 1 98 ? -7.837 20.253 0.588 1.00 43.56 98 ALA A O 1
ATOM 783 N N . SER A 1 99 ? -7.887 20.808 -1.595 1.00 47.28 99 SER A N 1
ATOM 784 C CA . SER A 1 99 ? -6.977 21.939 -1.551 1.00 47.28 99 SER A CA 1
ATOM 785 C C . SER A 1 99 ? -7.497 22.922 -0.5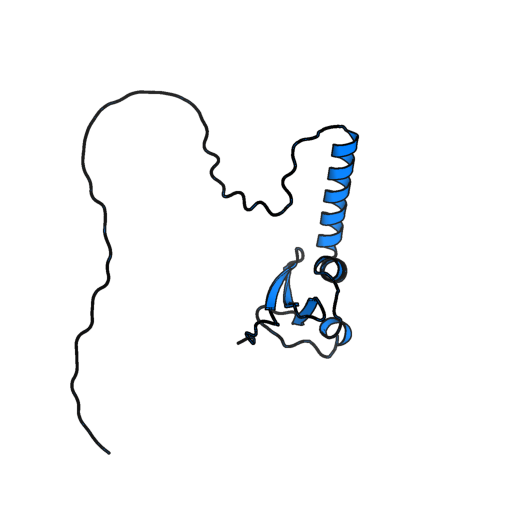07 1.00 47.28 99 SER A C 1
ATOM 787 O O . SER A 1 99 ? -8.620 23.419 -0.604 1.00 47.28 99 SER A O 1
ATOM 789 N N . LEU A 1 100 ? -6.692 23.174 0.522 1.00 41.47 100 LEU A N 1
ATOM 790 C CA . LEU A 1 100 ? -6.960 24.196 1.522 1.00 41.47 100 LEU A CA 1
ATOM 791 C C . LEU A 1 100 ? -7.117 25.553 0.825 1.00 41.47 100 LEU A C 1
ATOM 793 O O . LEU A 1 100 ? -6.143 26.202 0.469 1.00 41.47 100 LEU A O 1
ATOM 797 N N . SER A 1 101 ? -8.358 25.993 0.658 1.00 45.69 101 SER A N 1
ATOM 798 C CA . SER A 1 101 ? -8.716 27.400 0.479 1.00 45.69 101 SER A CA 1
ATOM 799 C C . SER A 1 101 ? -9.926 27.684 1.362 1.00 45.69 101 SER A C 1
ATOM 801 O O . SER A 1 101 ? -11.059 27.851 0.924 1.00 45.69 101 SER A O 1
ATOM 803 N N . ARG A 1 102 ? -9.674 27.670 2.674 1.00 39.34 102 ARG A N 1
ATOM 804 C CA . ARG A 1 102 ? -10.636 28.087 3.693 1.00 39.34 102 ARG A CA 1
ATOM 805 C C . ARG A 1 102 ? -10.285 29.513 4.109 1.00 39.34 102 ARG A C 1
ATOM 807 O O . ARG A 1 102 ? -9.426 29.725 4.956 1.00 39.34 102 ARG A O 1
ATOM 814 N N . GLY A 1 103 ? -10.938 30.480 3.473 1.00 33.03 103 GLY A N 1
ATOM 815 C CA . GLY A 1 103 ? -10.868 31.895 3.823 1.00 33.03 103 GLY A CA 1
ATOM 816 C C . GLY A 1 103 ? -12.255 32.525 3.750 1.00 33.03 103 GLY A C 1
ATOM 817 O O . GLY A 1 103 ? -12.662 33.041 2.719 1.00 33.03 103 GLY A O 1
ATOM 818 N N . SER A 1 104 ? -13.008 32.458 4.842 1.00 40.25 104 SER A N 1
ATOM 819 C CA . SER A 1 104 ? -14.201 33.273 5.115 1.00 40.25 104 SER A CA 1
ATOM 820 C C . SER A 1 104 ? -14.319 33.315 6.641 1.00 40.25 104 SER A C 1
ATOM 822 O O . SER A 1 104 ? -14.264 32.260 7.261 1.00 40.25 104 SER A O 1
ATOM 824 N N . SER A 1 105 ? -14.437 34.427 7.362 1.00 41.34 105 SER A N 1
ATOM 825 C CA . SER A 1 105 ? -14.639 35.845 7.038 1.00 41.34 105 SER A CA 1
ATOM 826 C C . SER A 1 105 ? -14.677 36.607 8.376 1.00 41.34 105 SER A C 1
ATOM 828 O O . SER A 1 105 ? -15.313 36.087 9.289 1.00 41.34 105 SER A O 1
ATOM 830 N N . SER A 1 106 ? -14.144 37.835 8.489 1.00 34.34 106 SER A N 1
ATOM 831 C CA . SER A 1 106 ? -14.779 38.897 9.306 1.00 34.34 106 SER A CA 1
ATOM 832 C C . SER A 1 106 ? -14.101 40.280 9.216 1.00 34.34 106 SER A C 1
ATOM 834 O O . SER A 1 106 ? -12.989 40.454 9.698 1.00 34.34 106 SER A O 1
ATOM 836 N N . ARG A 1 107 ? -14.901 41.255 8.752 1.00 34.34 107 ARG A N 1
ATOM 837 C CA . ARG A 1 107 ? -15.105 42.626 9.286 1.00 34.34 107 ARG A CA 1
ATOM 838 C C . ARG A 1 107 ? -14.062 43.747 9.045 1.00 34.34 107 ARG A C 1
ATOM 840 O O . ARG A 1 107 ? -13.091 43.884 9.770 1.00 34.34 107 ARG A O 1
ATOM 847 N N . SER A 1 108 ? -14.472 44.647 8.138 1.00 33.34 108 SER A N 1
ATOM 848 C CA . SER A 1 108 ? -14.635 46.112 8.306 1.00 33.34 108 SER A CA 1
ATOM 849 C C . SER A 1 108 ? -13.411 47.029 8.488 1.00 33.34 108 SER A C 1
ATOM 851 O O . SER A 1 108 ? -12.907 47.143 9.598 1.00 33.34 108 SER A O 1
ATOM 853 N N . ARG A 1 109 ? -13.107 47.862 7.476 1.00 31.78 109 ARG A N 1
ATOM 854 C CA . ARG A 1 109 ? -13.196 49.351 7.466 1.00 31.78 109 ARG A CA 1
ATOM 855 C C . ARG A 1 109 ? -12.430 49.951 6.269 1.00 31.78 109 ARG A C 1
ATOM 857 O O . ARG A 1 109 ? -11.588 49.295 5.674 1.00 31.78 109 ARG A O 1
ATOM 864 N N . SER A 1 110 ? -12.851 51.158 5.909 1.00 36.66 110 SER A N 1
ATOM 865 C CA . SER A 1 110 ? -12.473 52.028 4.790 1.00 36.66 110 SER A CA 1
ATOM 866 C C . SER A 1 110 ? -10.982 52.380 4.699 1.00 36.66 110 SER A C 1
ATOM 868 O O . SER A 1 110 ? -10.330 52.477 5.731 1.00 36.66 110 SER A O 1
ATOM 870 N N . ASP A 1 111 ? -10.472 52.616 3.483 1.00 30.59 111 ASP A N 1
ATOM 871 C CA . ASP A 1 111 ? -9.952 53.924 3.033 1.00 30.59 111 ASP A CA 1
ATOM 872 C C . ASP A 1 111 ? -9.332 53.851 1.621 1.00 30.59 111 ASP A C 1
ATOM 874 O O . ASP A 1 111 ? -8.909 52.803 1.138 1.00 30.59 111 ASP A O 1
ATOM 878 N N . SER A 1 112 ? -9.381 54.997 0.947 1.00 34.72 112 SER A N 1
ATOM 879 C CA . SER A 1 112 ? -8.993 55.290 -0.435 1.00 34.72 112 SER A CA 1
ATOM 880 C C . SER A 1 112 ? -7.476 55.255 -0.710 1.00 34.72 112 SER A C 1
ATOM 882 O O . SER A 1 112 ? -6.683 55.372 0.216 1.00 34.72 112 SER A O 1
ATOM 884 N N . PHE A 1 113 ? -7.131 55.260 -2.012 1.00 29.30 113 PHE A N 1
ATOM 885 C CA . PHE A 1 113 ? -5.957 55.860 -2.696 1.00 29.30 113 PHE A CA 1
ATOM 886 C C . PHE A 1 113 ? -5.092 54.941 -3.589 1.00 29.30 113 PHE A C 1
ATOM 888 O O . PHE A 1 113 ? -4.827 53.782 -3.294 1.00 29.30 113 PHE A O 1
ATOM 895 N N . ASN A 1 114 ? -4.707 55.538 -4.727 1.00 29.58 114 ASN A N 1
ATOM 896 C CA . ASN A 1 114 ? -3.955 55.042 -5.887 1.00 29.58 114 ASN A CA 1
ATOM 897 C C . ASN A 1 114 ? -2.530 54.527 -5.596 1.00 29.58 114 ASN A C 1
ATOM 899 O O . ASN A 1 114 ? -1.862 55.053 -4.713 1.00 29.58 114 ASN A O 1
ATOM 903 N N . SER A 1 115 ? -2.050 53.615 -6.459 1.00 31.67 115 SER A N 1
ATOM 904 C CA . SER A 1 115 ? -0.890 53.770 -7.378 1.00 31.67 115 SER A CA 1
ATOM 905 C C . SER A 1 115 ? -0.072 52.480 -7.578 1.00 31.67 115 SER A C 1
ATOM 907 O O . SER A 1 115 ? 0.307 51.812 -6.626 1.00 31.67 115 SER A O 1
ATOM 909 N N . GLU A 1 116 ? 0.178 52.182 -8.860 1.00 35.19 116 GLU A N 1
ATOM 910 C CA . GLU A 1 116 ? 1.403 51.632 -9.481 1.00 35.19 116 GLU A CA 1
ATOM 911 C C . GLU A 1 116 ? 2.251 50.580 -8.730 1.00 35.19 116 GLU A C 1
ATOM 913 O O . GLU A 1 116 ? 2.935 50.897 -7.763 1.00 35.19 116 GLU A O 1
ATOM 918 N N . ASN A 1 117 ? 2.346 49.357 -9.282 1.00 35.38 117 ASN A N 1
ATOM 919 C CA . ASN A 1 117 ? 3.599 48.829 -9.864 1.00 35.38 117 ASN A CA 1
ATOM 920 C C . ASN A 1 117 ? 3.495 47.353 -10.317 1.00 35.38 117 ASN A C 1
ATOM 922 O O . ASN A 1 117 ? 3.361 46.437 -9.514 1.00 35.38 117 ASN A O 1
ATOM 926 N N . SER A 1 118 ? 3.607 47.178 -11.637 1.00 35.38 118 SER A N 1
ATOM 927 C CA . SER A 1 118 ? 4.532 46.291 -12.367 1.00 35.38 118 SER A CA 1
ATOM 928 C C . SER A 1 118 ? 4.685 44.804 -11.988 1.00 35.38 118 SER A C 1
ATOM 930 O O . SER A 1 118 ? 5.281 44.445 -10.976 1.00 35.38 118 SER A O 1
ATOM 932 N N . LEU A 1 119 ? 4.271 43.941 -12.930 1.00 39.94 119 LEU A N 1
ATOM 933 C CA . LEU A 1 119 ? 4.725 42.551 -13.093 1.00 39.94 119 LEU A CA 1
ATOM 934 C C . LEU A 1 119 ? 6.239 42.466 -13.377 1.00 39.94 119 LEU A C 1
ATOM 936 O O . LEU A 1 119 ? 6.774 43.348 -14.050 1.00 39.94 119 LEU A O 1
ATOM 940 N N . PRO A 1 120 ? 6.882 41.329 -13.059 1.00 43.25 120 PRO A N 1
ATOM 941 C CA . PRO A 1 120 ? 7.979 40.824 -13.873 1.00 43.25 120 PRO A CA 1
ATOM 942 C C . PRO A 1 120 ? 7.564 39.586 -14.684 1.00 43.25 120 PRO A C 1
ATOM 944 O O . PRO A 1 120 ? 7.211 38.537 -14.144 1.00 43.25 120 PRO A O 1
ATOM 947 N N . ASP A 1 121 ? 7.646 39.760 -16.000 1.00 31.69 121 ASP A N 1
ATOM 948 C CA . ASP A 1 121 ? 7.699 38.741 -17.046 1.00 31.69 121 ASP A CA 1
ATOM 949 C C . ASP A 1 121 ? 9.122 38.150 -17.106 1.00 31.69 121 ASP A C 1
ATOM 951 O O . ASP A 1 121 ? 10.103 38.887 -16.984 1.00 31.69 121 ASP A O 1
ATOM 955 N N . MET A 1 122 ? 9.253 36.831 -17.259 1.00 37.75 122 MET A N 1
ATOM 956 C CA . MET A 1 122 ? 10.544 36.143 -17.405 1.00 37.75 122 MET A CA 1
ATOM 957 C C . MET A 1 122 ? 10.431 35.071 -18.491 1.00 37.75 122 MET A C 1
ATOM 959 O O . MET A 1 122 ? 10.103 33.914 -18.231 1.00 37.75 122 MET A O 1
ATOM 963 N N . THR A 1 123 ? 10.738 35.474 -19.722 1.00 44.00 123 THR A N 1
ATOM 964 C CA . THR A 1 123 ? 11.023 34.599 -20.870 1.00 44.00 123 THR A CA 1
ATOM 965 C C . THR A 1 123 ? 12.540 34.424 -21.091 1.00 44.00 123 THR A C 1
ATOM 967 O O . THR A 1 123 ? 13.329 35.206 -20.558 1.00 44.00 123 THR A O 1
ATOM 970 N N . PRO A 1 124 ? 12.976 33.389 -21.843 1.00 42.28 124 PRO A N 1
ATOM 971 C CA . PRO A 1 124 ? 14.319 32.814 -21.763 1.00 42.28 124 PRO A CA 1
ATOM 972 C C . PRO A 1 124 ? 15.325 33.469 -22.722 1.00 42.28 124 PRO A C 1
ATOM 974 O O . PRO A 1 124 ? 14.959 33.903 -23.813 1.00 42.28 124 PRO A O 1
ATO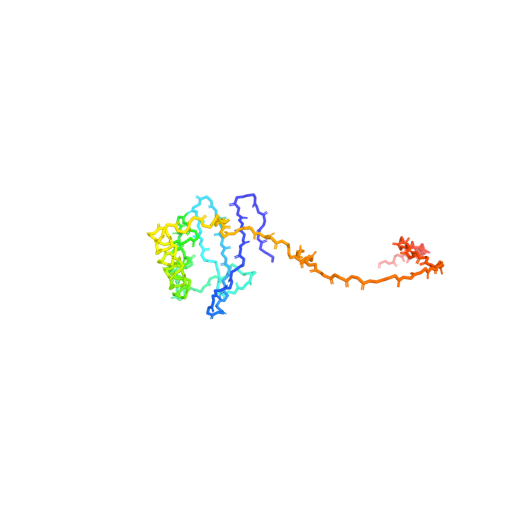M 977 N N . THR A 1 125 ? 16.612 33.454 -22.357 1.00 36.88 125 THR A N 1
ATOM 978 C CA . THR A 1 125 ? 17.698 34.004 -23.187 1.00 36.88 125 THR A CA 1
ATOM 979 C C . THR A 1 125 ? 18.582 32.907 -23.786 1.00 36.88 125 THR A C 1
ATOM 981 O O . THR A 1 125 ? 18.959 31.932 -23.140 1.00 36.88 125 THR A O 1
ATOM 984 N N . SER A 1 126 ? 18.874 33.122 -25.064 1.00 37.03 126 SER A N 1
ATOM 985 C CA . SER A 1 126 ? 19.547 32.325 -26.086 1.00 37.03 126 SER A CA 1
ATOM 986 C C . SER A 1 126 ? 21.079 32.200 -25.981 1.00 37.03 126 SER A C 1
ATOM 988 O O . SER A 1 126 ? 21.756 32.991 -25.332 1.00 37.03 126 SER A O 1
ATOM 990 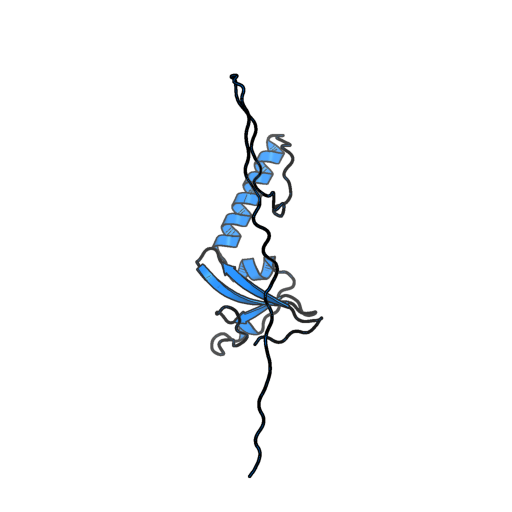N N . THR A 1 127 ? 21.604 31.225 -26.731 1.00 40.59 127 THR A N 1
ATOM 991 C CA . THR A 1 127 ? 23.010 30.930 -27.097 1.00 40.59 127 THR A CA 1
ATOM 992 C C . THR A 1 127 ? 23.715 32.076 -27.856 1.00 40.59 127 THR A C 1
ATOM 994 O O . THR A 1 127 ? 23.033 32.951 -28.392 1.00 40.59 127 THR A O 1
ATOM 997 N N . PRO A 1 128 ? 25.061 32.026 -28.028 1.00 43.84 128 PRO A N 1
ATOM 998 C CA . PRO A 1 128 ? 25.578 31.877 -29.403 1.00 43.84 128 PRO A CA 1
ATOM 999 C C . PRO A 1 128 ? 26.871 31.034 -29.615 1.00 43.84 128 PRO A C 1
ATOM 1001 O O . PRO A 1 128 ? 27.798 31.024 -28.814 1.00 43.84 128 PRO A O 1
ATOM 1004 N N . ALA A 1 129 ? 26.853 30.362 -30.775 1.00 37.56 129 ALA A N 1
ATOM 1005 C CA . ALA A 1 129 ? 27.849 29.911 -31.770 1.00 37.56 129 ALA A CA 1
ATOM 1006 C C . ALA A 1 129 ? 29.397 29.891 -31.561 1.00 37.56 129 ALA A C 1
ATOM 1008 O O . ALA A 1 129 ? 30.058 30.920 -31.478 1.00 37.56 129 ALA A O 1
ATOM 1009 N N . THR A 1 130 ? 29.937 28.671 -31.750 1.00 41.22 130 THR A N 1
ATOM 1010 C CA . THR A 1 130 ? 30.905 28.204 -32.787 1.00 41.22 130 THR A CA 1
ATOM 1011 C C . THR A 1 130 ? 32.351 28.730 -32.857 1.00 41.22 130 THR A C 1
ATOM 1013 O O . THR A 1 130 ? 32.584 29.898 -33.146 1.00 41.22 130 THR A O 1
ATOM 1016 N N . LYS A 1 131 ? 33.319 27.787 -32.850 1.00 42.03 131 LYS A N 1
ATOM 1017 C CA . LYS A 1 131 ? 34.433 27.678 -33.827 1.00 42.03 131 LYS A CA 1
ATOM 1018 C C . LYS A 1 131 ? 35.042 26.258 -33.848 1.00 42.03 131 LYS A C 1
ATOM 1020 O O . LYS A 1 131 ? 35.351 25.693 -32.808 1.00 42.03 131 LYS A O 1
ATOM 1025 N N . ASN A 1 132 ? 35.164 25.720 -35.064 1.00 43.38 132 ASN A N 1
ATOM 1026 C CA . ASN A 1 132 ? 35.777 24.446 -35.473 1.00 43.38 132 ASN A CA 1
ATOM 1027 C C . ASN A 1 132 ? 37.309 24.430 -35.327 1.00 43.38 132 ASN A C 1
ATOM 1029 O O . ASN A 1 132 ? 37.904 25.487 -35.502 1.00 43.38 132 ASN A O 1
ATOM 1033 N N . LEU A 1 133 ? 37.911 23.236 -35.171 1.00 41.62 133 LEU A N 1
ATOM 1034 C CA . LEU A 1 133 ? 39.164 22.740 -35.806 1.00 41.62 133 LEU A CA 1
ATOM 1035 C C . LEU A 1 133 ? 39.501 21.347 -35.199 1.00 41.62 133 LEU A C 1
ATOM 1037 O O . LEU A 1 133 ? 39.755 21.267 -34.006 1.00 41.62 133 LEU A O 1
ATOM 1041 N N . LEU A 1 134 ? 39.166 20.223 -35.850 1.00 43.56 134 LEU A N 1
ATOM 1042 C CA . LEU A 1 134 ? 39.910 19.421 -36.854 1.00 43.56 134 LEU A CA 1
ATOM 1043 C C . LEU A 1 134 ? 41.022 18.501 -36.284 1.00 43.56 134 LEU A C 1
ATOM 1045 O O . LEU A 1 134 ? 41.988 19.021 -35.747 1.00 43.56 134 LEU A O 1
ATOM 1049 N N . CYS A 1 135 ? 40.873 17.186 -36.548 1.00 39.78 135 CYS A N 1
ATOM 1050 C CA . CYS A 1 135 ? 41.864 16.083 -36.673 1.00 39.78 135 CYS A CA 1
ATOM 1051 C C . CYS A 1 135 ? 42.870 15.854 -35.514 1.00 39.78 135 CYS A C 1
ATOM 1053 O O . CYS A 1 135 ? 43.415 16.793 -34.961 1.00 39.78 135 CYS A O 1
ATOM 1055 N N . HIS A 1 136 ? 43.225 14.637 -35.096 1.00 43.34 136 HIS A N 1
ATOM 1056 C CA . HIS A 1 136 ? 43.363 13.344 -35.771 1.00 43.34 136 HIS A CA 1
ATOM 1057 C C . HIS A 1 136 ? 43.268 12.212 -34.734 1.00 43.34 136 HIS A C 1
ATOM 1059 O O . HIS A 1 136 ? 43.586 12.488 -33.554 1.00 43.34 136 HIS A O 1
#

Radius of gyration: 27.09 Å; chains: 1; bounding box: 72×71×53 Å

Foldseek 3Di:
DDDDDPFKDWDWDQEPVRFTFIWIQGPQAIATQDSDPPHNHHDPVPVCRGVDHDNDPVVNCVVPYVPCVVVVVVVVVVVVVCVVV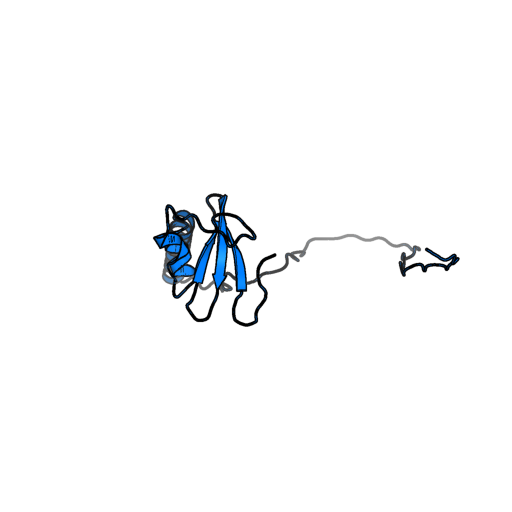VPPPPDDPPPPPPDDPDDDDDDDDDDDDDDDDDDDDDDDDDDDDDDDDDDD

InterPro domains:
  IPR007967 GSKIP domain [PF05303] (1-82)
  IPR023231 GSKIP domain superfamily [G3DSA:3.30.2280.10] (1-88)
  IPR023231 GSKIP domain superfamily [SSF103107] (1-83)
  IPR037395 GSK3B-interacting protein [PTHR12490] (1-96)